Protein AF-A0A497IZG5-F1 (afdb_monomer)

Mean predicted aligned error: 3.4 Å

pLDDT: mean 91.93, std 8.13, range [56.88, 97.62]

Structure (mmCIF, N/CA/C/O backbone):
data_AF-A0A497IZG5-F1
#
_entry.id   AF-A0A497IZG5-F1
#
loop_
_atom_site.group_PDB
_atom_site.id
_atom_site.type_symbol
_atom_site.label_atom_id
_atom_site.label_alt_id
_atom_site.label_comp_id
_atom_site.label_asym_id
_atom_site.label_entity_id
_atom_site.label_seq_id
_atom_site.pdbx_PDB_ins_code
_atom_site.Cartn_x
_atom_site.Cartn_y
_atom_site.Cartn_z
_atom_site.occupancy
_atom_site.B_iso_or_equiv
_atom_site.auth_seq_id
_atom_site.auth_comp_id
_atom_site.auth_asym_id
_atom_site.auth_atom_id
_atom_site.pdbx_PDB_model_num
ATOM 1 N N . THR A 1 1 ? 4.746 -4.905 -4.172 1.00 77.25 1 THR A N 1
ATOM 2 C CA . THR A 1 1 ? 4.328 -3.615 -3.583 1.00 77.25 1 THR A CA 1
ATOM 3 C C . THR A 1 1 ? 4.147 -2.526 -4.629 1.00 77.25 1 THR A C 1
ATOM 5 O O . THR A 1 1 ? 3.137 -1.839 -4.615 1.00 77.25 1 THR A O 1
ATOM 8 N N . GLU A 1 2 ? 5.069 -2.383 -5.578 1.00 81.69 2 GLU A N 1
ATOM 9 C CA . GLU A 1 2 ? 5.149 -1.193 -6.441 1.00 81.69 2 GLU A CA 1
ATOM 10 C C . GLU A 1 2 ? 4.085 -1.029 -7.546 1.00 81.69 2 GLU A C 1
ATOM 12 O O . GLU A 1 2 ? 3.896 0.087 -8.024 1.00 81.69 2 GLU A O 1
ATOM 17 N N . TYR A 1 3 ? 3.365 -2.096 -7.915 1.00 84.00 3 TYR A N 1
ATOM 18 C CA . TYR A 1 3 ? 2.308 -2.056 -8.938 1.00 84.00 3 TYR A CA 1
ATOM 19 C C . TYR A 1 3 ? 0.909 -2.186 -8.317 1.00 84.00 3 TYR A C 1
ATOM 21 O O . TYR A 1 3 ? 0.316 -1.190 -7.919 1.00 84.00 3 TYR A O 1
ATOM 29 N N . CYS A 1 4 ? 0.384 -3.411 -8.175 1.00 87.75 4 CYS A N 1
ATOM 30 C CA . CYS A 1 4 ? -1.019 -3.637 -7.799 1.00 87.75 4 CYS A CA 1
ATOM 31 C C . CYS A 1 4 ? -1.400 -3.025 -6.443 1.00 87.75 4 CYS A C 1
ATOM 33 O O . CYS A 1 4 ? -2.477 -2.449 -6.310 1.00 87.75 4 CYS A O 1
ATOM 35 N N . VAL A 1 5 ? -0.517 -3.140 -5.442 1.00 94.38 5 VAL A N 1
ATOM 36 C CA . VAL A 1 5 ? -0.767 -2.589 -4.100 1.00 94.38 5 VAL A CA 1
ATOM 37 C C . VAL A 1 5 ? -0.796 -1.066 -4.167 1.00 94.38 5 VAL A C 1
ATOM 39 O O . VAL A 1 5 ? -1.773 -0.461 -3.737 1.00 94.38 5 VAL A O 1
ATOM 42 N N . LYS A 1 6 ? 0.229 -0.454 -4.772 1.00 93.81 6 LYS A N 1
ATOM 43 C CA . LYS A 1 6 ? 0.320 0.999 -4.914 1.00 93.81 6 LYS A CA 1
ATOM 44 C C . LYS A 1 6 ? -0.889 1.589 -5.635 1.00 93.81 6 LYS A C 1
ATOM 46 O O . LYS A 1 6 ? -1.513 2.500 -5.104 1.00 93.81 6 LYS A O 1
ATOM 51 N N . GLU A 1 7 ? -1.245 1.063 -6.805 1.00 95.19 7 GLU A N 1
ATOM 52 C CA . GLU A 1 7 ? -2.374 1.590 -7.584 1.00 95.19 7 GLU A CA 1
ATOM 53 C C . GLU A 1 7 ? -3.698 1.471 -6.817 1.00 95.19 7 GLU A C 1
ATOM 55 O O . GLU A 1 7 ? -4.462 2.433 -6.748 1.00 95.19 7 GLU A O 1
ATOM 60 N N . T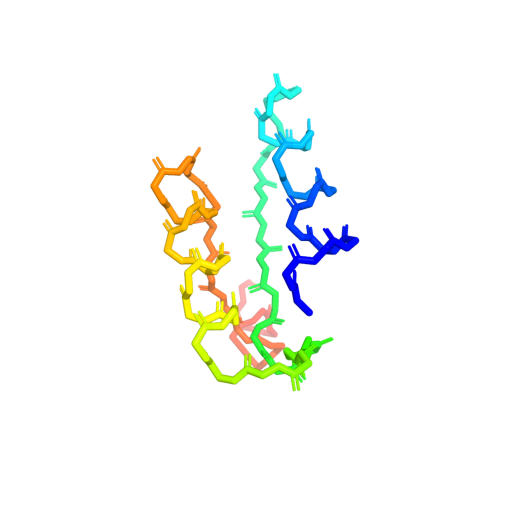HR A 1 8 ? -3.925 0.341 -6.139 1.00 96.25 8 THR A N 1
ATOM 61 C CA . THR A 1 8 ? -5.124 0.148 -5.308 1.00 96.25 8 THR A CA 1
ATOM 62 C C . THR A 1 8 ? -5.179 1.151 -4.152 1.00 96.25 8 THR A C 1
ATOM 64 O O . THR A 1 8 ? -6.230 1.734 -3.893 1.00 96.25 8 THR A O 1
ATOM 67 N N . VAL A 1 9 ? -4.049 1.394 -3.479 1.00 97.12 9 VAL A N 1
ATOM 68 C CA . VAL A 1 9 ? -3.946 2.376 -2.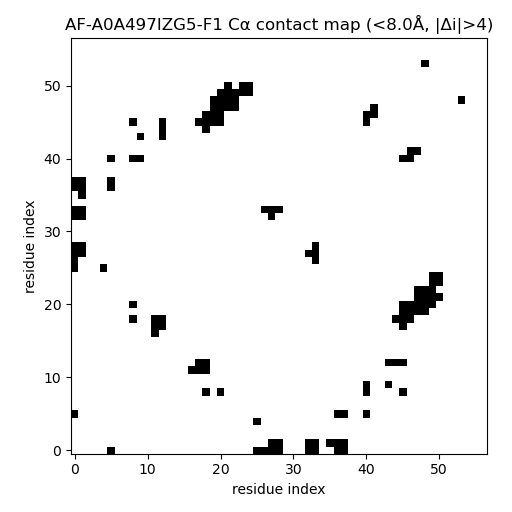387 1.00 97.12 9 VAL A CA 1
ATOM 69 C C . VAL A 1 9 ? -4.213 3.790 -2.894 1.00 97.12 9 VAL A C 1
ATOM 71 O O . VAL A 1 9 ? -4.994 4.524 -2.293 1.00 97.12 9 VAL A O 1
ATOM 74 N N . MET A 1 10 ? -3.618 4.169 -4.025 1.00 96.75 10 MET A N 1
ATOM 75 C CA . MET A 1 10 ? -3.845 5.479 -4.635 1.00 96.75 10 MET A CA 1
ATOM 76 C C . MET A 1 10 ? -5.317 5.696 -4.981 1.00 96.75 10 MET A C 1
ATOM 78 O O . MET A 1 10 ? -5.854 6.776 -4.738 1.00 96.75 10 MET A O 1
ATOM 82 N N . ASP A 1 11 ? -5.982 4.684 -5.530 1.00 97.44 11 ASP A N 1
ATOM 83 C CA . ASP A 1 11 ? -7.398 4.771 -5.871 1.00 97.44 11 ASP A CA 1
ATOM 84 C C . ASP A 1 11 ? -8.300 4.808 -4.635 1.00 97.44 11 ASP A C 1
ATOM 86 O O . ASP A 1 11 ? -9.277 5.563 -4.622 1.00 97.44 11 ASP A O 1
ATOM 90 N N . ALA A 1 12 ? -7.960 4.071 -3.576 1.00 97.62 12 ALA A N 1
ATOM 91 C CA . ALA A 1 12 ? -8.668 4.145 -2.303 1.00 97.62 12 ALA A CA 1
ATOM 92 C C . ALA A 1 12 ? -8.586 5.560 -1.697 1.00 97.62 12 ALA A C 1
ATOM 94 O O . ALA A 1 12 ? -9.614 6.155 -1.361 1.00 97.62 12 ALA A O 1
ATOM 95 N N . LEU A 1 13 ? -7.386 6.147 -1.668 1.00 97.56 13 LEU A N 1
ATOM 96 C CA . LEU A 1 13 ? -7.161 7.511 -1.184 1.00 97.56 13 LEU A CA 1
ATOM 97 C C . LEU A 1 13 ? -7.894 8.558 -2.033 1.00 97.56 13 LEU A C 1
ATOM 99 O O . LEU A 1 13 ? -8.553 9.439 -1.485 1.00 97.56 13 LEU A O 1
ATOM 103 N N . LYS A 1 14 ? -7.852 8.448 -3.371 1.00 97.19 14 LYS A N 1
ATOM 104 C CA . LYS A 1 14 ? -8.600 9.346 -4.278 1.00 97.19 14 LYS A CA 1
ATOM 105 C C . LYS A 1 14 ? -10.107 9.309 -4.024 1.00 97.19 14 LYS A C 1
ATOM 107 O O . LYS A 1 14 ? -10.782 10.314 -4.225 1.00 97.19 14 LYS A O 1
ATOM 112 N N . ARG A 1 15 ? -10.637 8.157 -3.607 1.00 97.50 15 ARG A N 1
ATOM 113 C CA . ARG A 1 15 ? -12.056 7.970 -3.266 1.00 97.50 15 ARG A CA 1
ATOM 114 C C . ARG A 1 15 ? -12.402 8.402 -1.836 1.00 97.50 15 ARG A C 1
ATOM 116 O O . ARG A 1 15 ? -13.563 8.307 -1.456 1.00 97.50 15 ARG A O 1
ATOM 123 N N . GLY A 1 16 ? -11.430 8.892 -1.065 1.00 97.00 16 GLY A N 1
ATOM 124 C CA . GLY A 1 16 ? -11.630 9.374 0.301 1.00 97.00 16 GLY A CA 1
ATOM 125 C C . GLY A 1 16 ? -11.667 8.271 1.359 1.00 97.00 16 GLY A C 1
ATOM 126 O O . GLY A 1 16 ? -12.101 8.529 2.479 1.00 97.00 16 GLY A O 1
ATOM 127 N N . PHE A 1 17 ? -11.226 7.051 1.036 1.00 97.56 17 PHE A N 1
ATOM 128 C CA . PHE A 1 17 ? -11.114 5.992 2.035 1.00 97.56 17 PHE A C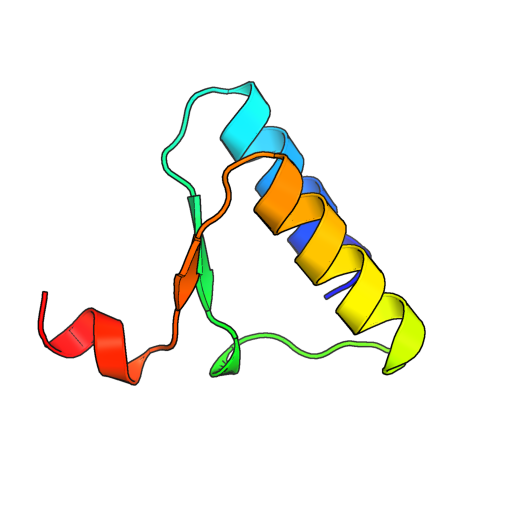A 1
ATOM 129 C C . PHE A 1 17 ? -9.882 6.198 2.913 1.00 97.56 17 PHE A C 1
ATOM 131 O O . PHE A 1 17 ? -8.776 6.450 2.424 1.00 97.56 17 PHE A O 1
ATOM 138 N N . GLN A 1 18 ? -10.056 5.991 4.217 1.00 95.94 18 GLN A N 1
ATOM 139 C CA . GLN A 1 18 ? -8.928 5.813 5.117 1.00 95.94 18 GLN A CA 1
ATOM 140 C C . GLN A 1 18 ? -8.214 4.508 4.752 1.00 95.94 18 GLN A C 1
ATOM 142 O O . GLN A 1 18 ? -8.819 3.437 4.768 1.00 95.94 18 GLN A O 1
ATOM 147 N N . THR A 1 19 ? -6.941 4.611 4.376 1.00 97.06 19 THR A N 1
ATOM 148 C CA . THR A 1 19 ? -6.205 3.496 3.775 1.00 97.06 19 THR A CA 1
A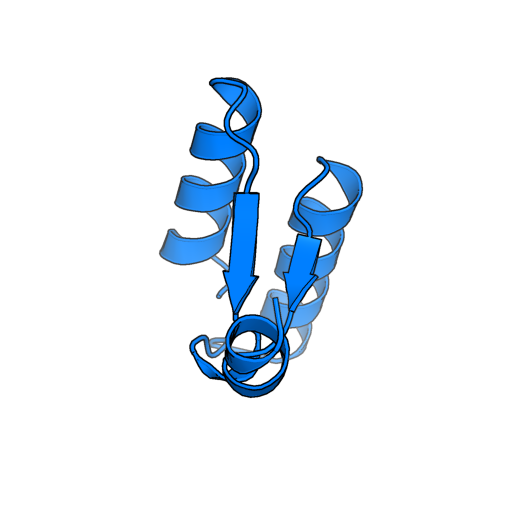TOM 149 C C . THR A 1 19 ? -5.014 3.114 4.645 1.00 97.06 19 THR A C 1
ATOM 151 O O . THR A 1 19 ? -4.091 3.908 4.825 1.00 97.06 19 THR A O 1
ATOM 154 N N . PHE A 1 20 ? -5.040 1.884 5.158 1.00 96.12 20 PHE A N 1
ATOM 155 C CA . PHE A 1 20 ? -3.947 1.268 5.905 1.00 96.12 20 PHE A CA 1
ATOM 156 C C . PHE A 1 20 ? -3.268 0.207 5.044 1.00 96.12 20 PHE A C 1
ATOM 158 O O . PHE A 1 20 ? -3.937 -0.586 4.381 1.00 96.12 20 PHE A O 1
ATOM 165 N N . VAL A 1 21 ? -1.941 0.189 5.062 1.00 95.62 21 VAL A N 1
ATOM 166 C CA . VAL A 1 21 ? -1.116 -0.739 4.291 1.00 95.62 21 VAL A CA 1
ATOM 167 C C . VAL A 1 21 ? -0.309 -1.587 5.262 1.00 95.62 21 VAL A C 1
ATOM 169 O O . VAL A 1 21 ? 0.480 -1.056 6.039 1.00 95.62 21 VAL A O 1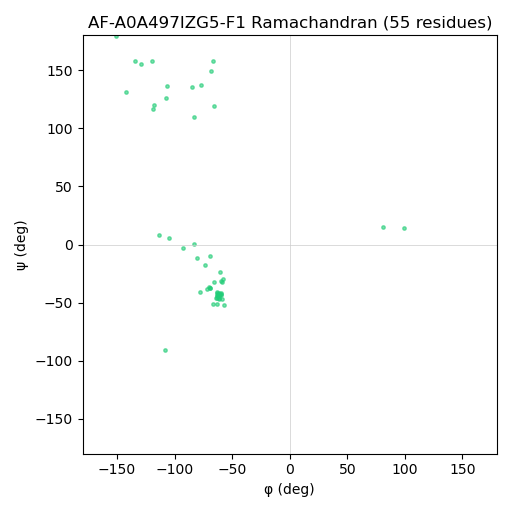
ATOM 172 N N . LEU A 1 22 ? -0.507 -2.903 5.196 1.00 95.31 22 LEU A N 1
ATOM 173 C CA . LEU A 1 22 ? 0.191 -3.865 6.044 1.00 95.31 22 LEU A CA 1
ATOM 174 C C . LEU A 1 22 ? 1.563 -4.199 5.463 1.00 95.31 22 LEU A C 1
ATOM 176 O O . LEU A 1 22 ? 1.660 -4.858 4.428 1.00 95.31 22 LEU A O 1
ATOM 180 N N . GLU A 1 23 ? 2.622 -3.738 6.122 1.00 92.94 23 GLU A N 1
ATOM 181 C CA . GLU A 1 23 ? 4.004 -3.900 5.661 1.00 92.94 23 GLU A CA 1
ATOM 182 C C . GLU A 1 23 ? 4.474 -5.349 5.649 1.00 92.94 23 GLU A C 1
ATOM 184 O O . GLU A 1 23 ? 5.259 -5.737 4.789 1.00 92.94 23 GLU A O 1
ATOM 189 N N . ASP A 1 24 ? 3.971 -6.151 6.576 1.00 93.38 24 ASP A N 1
ATOM 190 C CA . ASP A 1 24 ? 4.269 -7.572 6.713 1.00 93.38 24 ASP A CA 1
ATOM 191 C C . ASP A 1 24 ? 3.462 -8.457 5.750 1.00 93.38 24 ASP A C 1
ATOM 193 O O . ASP A 1 24 ? 3.788 -9.631 5.572 1.00 93.38 24 ASP A O 1
ATOM 197 N N . ALA A 1 25 ? 2.443 -7.898 5.091 1.00 92.50 25 ALA A N 1
ATOM 198 C CA . ALA A 1 25 ? 1.584 -8.608 4.143 1.00 92.50 25 ALA A CA 1
ATOM 199 C C . ALA A 1 25 ? 1.874 -8.268 2.669 1.00 92.50 25 ALA A C 1
ATOM 201 O O . ALA A 1 25 ? 1.154 -8.718 1.773 1.00 92.50 25 ALA A O 1
ATOM 202 N N . ILE A 1 26 ? 2.913 -7.476 2.390 1.00 92.56 26 ILE A N 1
ATOM 203 C CA . ILE A 1 26 ? 3.305 -7.077 1.034 1.00 92.56 26 ILE A CA 1
ATOM 204 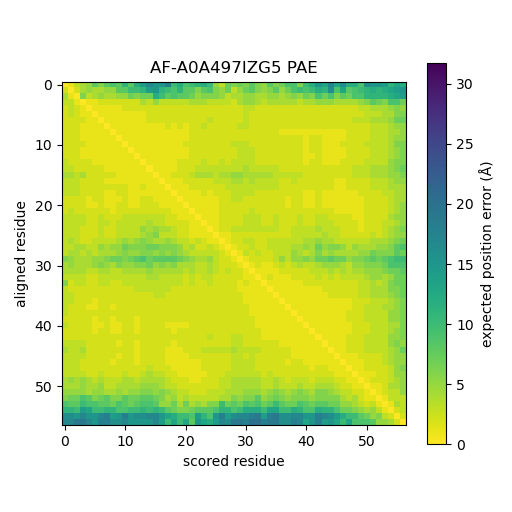C C . ILE A 1 26 ? 4.791 -7.343 0.800 1.00 92.56 26 ILE A C 1
ATOM 206 O O . ILE A 1 26 ? 5.589 -7.405 1.728 1.00 92.56 26 ILE A O 1
ATOM 210 N N . LYS A 1 27 ? 5.171 -7.512 -0.468 1.00 92.69 27 LYS A N 1
ATOM 211 C CA . LYS A 1 27 ? 6.572 -7.674 -0.867 1.00 92.69 27 LYS A CA 1
ATOM 212 C C . LYS A 1 27 ? 6.845 -6.962 -2.186 1.00 92.69 27 LYS A C 1
ATOM 214 O O . LYS A 1 27 ? 6.071 -7.103 -3.143 1.00 92.69 27 LYS A O 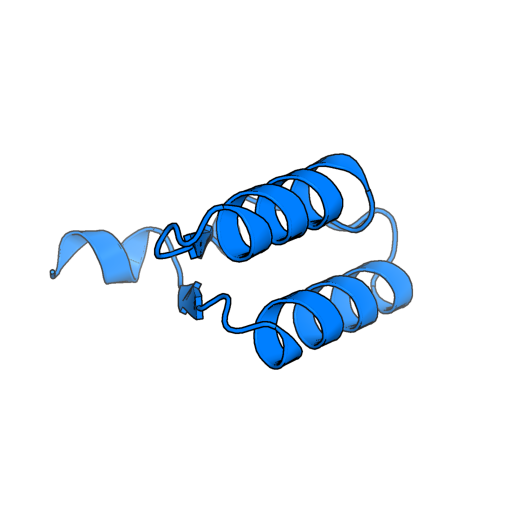1
ATOM 219 N N . GLY A 1 28 ? 7.905 -6.161 -2.238 1.00 89.56 28 GLY A N 1
ATOM 220 C CA . GLY A 1 28 ? 8.438 -5.554 -3.458 1.00 89.56 28 GLY A CA 1
ATOM 221 C C . GLY A 1 28 ? 9.027 -6.572 -4.429 1.00 89.56 28 GLY A C 1
ATOM 222 O O . GLY A 1 28 ? 9.402 -7.672 -4.023 1.00 89.56 28 GLY A O 1
ATOM 223 N N . ILE A 1 29 ? 9.118 -6.213 -5.713 1.00 89.06 29 ILE A N 1
ATOM 224 C CA . ILE A 1 29 ? 9.923 -6.986 -6.671 1.00 89.06 29 ILE A CA 1
ATOM 225 C C . ILE A 1 29 ? 11.401 -6.641 -6.460 1.00 89.06 29 ILE A C 1
ATOM 227 O O . ILE A 1 29 ? 12.244 -7.536 -6.427 1.00 89.06 29 ILE A O 1
ATOM 231 N N . ASP A 1 30 ? 11.700 -5.361 -6.231 1.00 92.31 30 ASP A N 1
ATOM 232 C CA . ASP A 1 30 ? 13.003 -4.886 -5.777 1.00 92.31 30 ASP A CA 1
ATOM 233 C C . ASP A 1 30 ? 12.878 -3.860 -4.639 1.00 92.31 30 ASP A C 1
ATOM 235 O O . ASP A 1 30 ? 11.850 -3.204 -4.475 1.00 92.31 30 ASP A O 1
ATOM 239 N N . VAL A 1 31 ? 13.951 -3.715 -3.857 1.00 89.12 31 VAL A N 1
ATOM 240 C CA . VAL A 1 31 ? 13.977 -2.857 -2.660 1.00 89.12 31 VAL A CA 1
ATOM 241 C C . VAL A 1 31 ? 13.772 -1.380 -3.011 1.00 89.12 31 VAL A C 1
ATOM 243 O O . VAL A 1 31 ? 13.023 -0.681 -2.340 1.00 89.12 31 VAL A O 1
ATOM 246 N N . ARG A 1 32 ? 14.381 -0.891 -4.101 1.00 90.44 32 ARG A N 1
ATOM 247 C CA . ARG A 1 32 ? 14.277 0.528 -4.481 1.00 90.44 32 ARG A CA 1
ATOM 248 C C . ARG A 1 32 ? 12.887 0.855 -5.019 1.00 90.44 32 ARG A C 1
ATOM 250 O O . ARG A 1 32 ? 12.391 1.952 -4.770 1.00 90.44 32 ARG A O 1
ATOM 257 N N . GLY A 1 33 ? 12.284 -0.059 -5.779 1.00 91.50 33 GLY A N 1
ATOM 258 C CA . GLY A 1 33 ? 10.900 0.048 -6.240 1.00 91.50 33 GLY A CA 1
ATOM 259 C C . GLY A 1 33 ? 9.908 0.034 -5.078 1.00 91.50 33 GLY A C 1
ATOM 260 O O . GLY A 1 33 ? 8.982 0.847 -5.034 1.00 91.50 33 GLY A O 1
ATOM 261 N N . GLU A 1 34 ? 10.142 -0.828 -4.089 1.00 93.25 34 GLU A N 1
ATOM 262 C CA . GLU A 1 34 ? 9.338 -0.907 -2.871 1.00 93.25 34 GLU A CA 1
ATOM 263 C C . GLU A 1 34 ? 9.387 0.367 -2.031 1.00 93.25 34 GLU A C 1
ATOM 265 O O . GLU A 1 34 ? 8.330 0.914 -1.712 1.00 93.25 34 GLU A O 1
ATOM 270 N N . ASP A 1 35 ? 10.584 0.869 -1.725 1.00 93.38 35 ASP A N 1
ATOM 271 C CA . ASP A 1 35 ? 10.758 2.070 -0.905 1.00 93.38 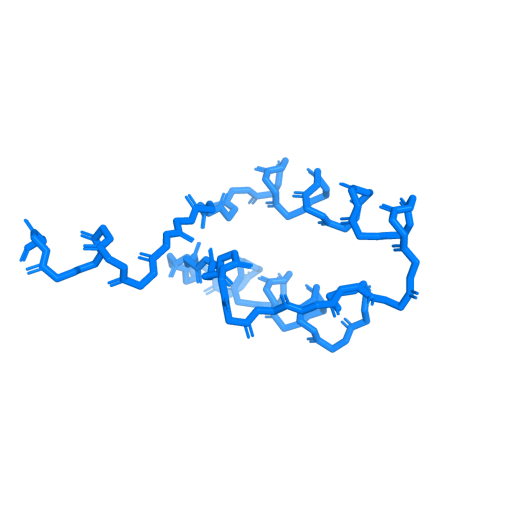35 ASP A CA 1
ATOM 272 C C . ASP A 1 35 ? 10.079 3.284 -1.549 1.00 93.38 35 ASP A C 1
ATOM 274 O O . ASP A 1 35 ? 9.337 4.015 -0.891 1.00 93.38 35 ASP A O 1
ATOM 278 N N . LYS A 1 36 ? 10.246 3.450 -2.868 1.00 94.88 36 LYS A N 1
ATOM 279 C CA . LYS A 1 36 ? 9.575 4.514 -3.630 1.00 94.88 36 LYS A CA 1
ATOM 280 C C . LYS A 1 36 ? 8.058 4.389 -3.577 1.00 94.88 36 LYS A C 1
ATOM 282 O O . LYS A 1 36 ? 7.366 5.384 -3.379 1.00 94.88 36 LYS A O 1
ATOM 287 N N . ALA A 1 37 ? 7.530 3.178 -3.744 1.00 95.00 37 ALA A N 1
ATOM 288 C CA . ALA A 1 37 ? 6.093 2.952 -3.682 1.00 95.00 37 ALA A CA 1
ATOM 289 C C . ALA A 1 37 ? 5.529 3.277 -2.292 1.00 95.00 37 ALA A C 1
ATOM 291 O O . ALA A 1 37 ? 4.496 3.939 -2.198 1.00 95.00 37 ALA A O 1
ATOM 292 N N . LYS A 1 38 ? 6.217 2.864 -1.218 1.00 95.00 38 LYS A N 1
ATOM 293 C CA . LYS A 1 38 ? 5.837 3.196 0.164 1.00 95.00 38 LYS A CA 1
ATOM 294 C C . LYS A 1 38 ? 5.860 4.704 0.408 1.00 95.00 38 LYS A C 1
ATOM 296 O O . LYS A 1 38 ? 4.893 5.248 0.938 1.00 95.00 38 LYS A O 1
ATOM 301 N N . GLU A 1 39 ? 6.909 5.391 -0.037 1.00 95.81 39 GLU A N 1
ATOM 302 C CA . GLU A 1 39 ? 7.033 6.845 0.098 1.00 95.81 39 GLU A CA 1
ATOM 303 C C . GLU A 1 39 ? 5.909 7.593 -0.642 1.00 95.81 39 GLU A C 1
ATOM 305 O O . GLU A 1 39 ? 5.320 8.532 -0.102 1.00 95.81 39 GLU A O 1
ATOM 310 N N . GLU A 1 40 ? 5.569 7.169 -1.863 1.00 95.75 40 GLU A N 1
ATOM 311 C CA . GLU A 1 40 ? 4.461 7.743 -2.634 1.00 95.75 40 GLU A CA 1
ATOM 312 C C . GLU A 1 40 ? 3.110 7.567 -1.924 1.00 95.75 40 GLU A C 1
ATOM 314 O O . GLU A 1 40 ? 2.326 8.518 -1.859 1.00 95.75 40 GLU A O 1
ATOM 319 N N . MET A 1 41 ? 2.846 6.378 -1.370 1.00 96.06 41 MET A N 1
ATOM 320 C CA . MET A 1 41 ? 1.616 6.086 -0.623 1.00 96.06 41 MET A CA 1
ATOM 321 C C . MET A 1 41 ? 1.515 6.937 0.652 1.00 96.06 41 MET A C 1
ATOM 323 O O . MET A 1 41 ? 0.484 7.572 0.885 1.00 96.06 41 MET A O 1
ATOM 327 N N . LEU A 1 42 ? 2.598 7.027 1.432 1.00 96.50 42 LEU A N 1
ATOM 328 C CA . LEU A 1 42 ? 2.680 7.858 2.641 1.00 96.50 42 LEU A CA 1
ATOM 329 C C . LEU A 1 42 ? 2.420 9.338 2.336 1.00 96.50 42 LEU A C 1
ATOM 331 O O . LEU A 1 42 ? 1.591 9.974 2.986 1.00 96.50 42 LEU A O 1
ATOM 335 N N . LYS A 1 43 ? 3.060 9.887 1.294 1.00 97.44 43 LYS A N 1
ATOM 336 C CA . LYS A 1 43 ? 2.861 11.286 0.868 1.00 97.44 43 LYS A CA 1
ATOM 337 C C . LYS A 1 43 ? 1.420 11.600 0.465 1.00 97.44 43 LYS A C 1
ATOM 339 O O . LYS A 1 43 ? 1.022 12.763 0.489 1.00 97.44 43 LYS A O 1
ATOM 344 N N . LYS A 1 44 ? 0.646 10.591 0.062 1.00 97.12 44 LYS A N 1
ATOM 345 C CA . LYS A 1 44 ? -0.767 10.726 -0.319 1.00 97.12 44 LYS A CA 1
ATOM 346 C C . LYS A 1 44 ? -1.738 10.479 0.837 1.00 97.12 44 LYS A C 1
ATOM 348 O O . LYS A 1 44 ? -2.934 10.678 0.643 1.00 97.12 44 LYS A O 1
ATOM 353 N N . GLY A 1 45 ? -1.237 10.118 2.018 1.00 96.50 45 GLY A N 1
ATOM 354 C CA . GLY A 1 45 ? -2.037 9.931 3.227 1.00 96.50 45 GLY A CA 1
ATOM 355 C C . GLY A 1 45 ? -2.383 8.478 3.548 1.00 96.50 45 GLY A C 1
ATOM 356 O O . GLY A 1 45 ? -3.255 8.250 4.383 1.00 96.50 45 GLY A O 1
ATOM 357 N N . ALA A 1 46 ? -1.728 7.496 2.917 1.00 97.31 46 ALA A N 1
ATOM 358 C CA . ALA A 1 46 ? -1.779 6.125 3.418 1.00 97.31 46 ALA A CA 1
ATOM 359 C C . ALA A 1 46 ? -1.038 6.024 4.755 1.00 97.31 46 ALA A C 1
ATOM 361 O O . ALA A 1 46 ? -0.047 6.722 4.979 1.00 97.31 46 ALA A O 1
ATOM 362 N N . VAL A 1 47 ? -1.481 5.109 5.610 1.00 96.69 47 VAL A N 1
ATOM 363 C CA . VAL A 1 47 ? -0.802 4.770 6.862 1.00 96.69 47 VAL A CA 1
ATOM 364 C C . VAL A 1 47 ? -0.167 3.395 6.708 1.00 96.69 47 VAL A C 1
ATOM 366 O O . VAL A 1 47 ? -0.849 2.440 6.343 1.00 96.69 47 VAL A O 1
ATOM 369 N N . MET A 1 48 ? 1.130 3.290 6.981 1.00 95.00 48 MET A N 1
ATOM 370 C CA . MET A 1 48 ? 1.813 1.997 7.056 1.00 95.00 48 MET A CA 1
ATOM 371 C C . MET A 1 48 ? 1.634 1.432 8.468 1.00 95.00 48 MET A C 1
ATOM 373 O O . MET A 1 48 ? 1.747 2.173 9.443 1.00 95.00 48 MET A O 1
ATOM 377 N N . THR A 1 49 ? 1.313 0.149 8.576 1.00 94.94 49 THR A N 1
ATOM 378 C CA . THR A 1 49 ? 1.177 -0.566 9.853 1.00 94.94 49 THR A CA 1
ATOM 379 C C . THR A 1 49 ? 1.519 -2.042 9.646 1.00 94.94 49 THR A C 1
ATOM 381 O O . THR A 1 49 ? 1.837 -2.463 8.532 1.00 94.94 49 THR A O 1
ATOM 384 N N . SER A 1 50 ? 1.466 -2.845 10.699 1.00 94.62 50 SER A N 1
ATOM 385 C CA . SER A 1 50 ? 1.678 -4.292 10.647 1.00 94.62 50 SER A CA 1
ATOM 386 C C . SER A 1 50 ? 0.436 -5.041 11.125 1.00 94.62 50 SER A C 1
ATOM 388 O O . SER A 1 50 ? -0.386 -4.502 11.872 1.00 94.62 50 SER A O 1
ATOM 390 N N . SER A 1 51 ? 0.286 -6.308 10.731 1.00 92.25 51 SER A N 1
ATOM 391 C CA . SER A 1 51 ? -0.831 -7.135 11.214 1.00 92.25 51 SER A CA 1
ATOM 392 C C . SER A 1 51 ? -0.859 -7.259 12.743 1.00 92.25 51 SER A C 1
ATOM 394 O O . SER A 1 51 ? -1.932 -7.357 13.336 1.00 92.25 51 SER A O 1
ATOM 396 N N . SER A 1 52 ? 0.312 -7.192 13.385 1.00 91.06 52 SER A N 1
ATOM 397 C CA . SER A 1 52 ? 0.444 -7.240 14.843 1.00 91.06 52 SER A CA 1
ATOM 398 C C . SER A 1 52 ? -0.101 -5.985 15.520 1.00 91.06 52 SER A C 1
ATOM 400 O O . SER A 1 52 ? -0.722 -6.097 16.568 1.00 91.06 52 SER A O 1
ATOM 402 N N . GLU A 1 53 ? 0.086 -4.805 14.929 1.00 87.88 53 GLU A N 1
ATOM 403 C CA . GLU A 1 53 ? -0.438 -3.543 15.465 1.00 87.88 53 GLU A CA 1
ATOM 404 C C . GLU A 1 53 ? -1.962 -3.465 15.364 1.00 87.88 53 GLU A C 1
ATOM 406 O O . GLU A 1 53 ? -2.603 -3.004 16.304 1.00 87.88 53 GLU A O 1
ATOM 411 N N . LEU A 1 54 ? -2.550 -3.986 14.278 1.00 80.50 54 LEU A N 1
ATOM 412 C CA . LEU A 1 54 ? -4.007 -4.039 14.106 1.00 80.50 54 LEU A CA 1
ATOM 413 C C . LEU A 1 54 ? -4.724 -4.839 15.201 1.00 80.50 54 LEU A C 1
ATOM 415 O O . LEU A 1 54 ? -5.856 -4.514 15.543 1.00 80.50 54 LEU A O 1
ATOM 419 N N . ALA A 1 55 ? -4.086 -5.869 15.761 1.00 73.56 55 ALA A N 1
ATOM 420 C CA . ALA A 1 55 ? -4.689 -6.716 16.790 1.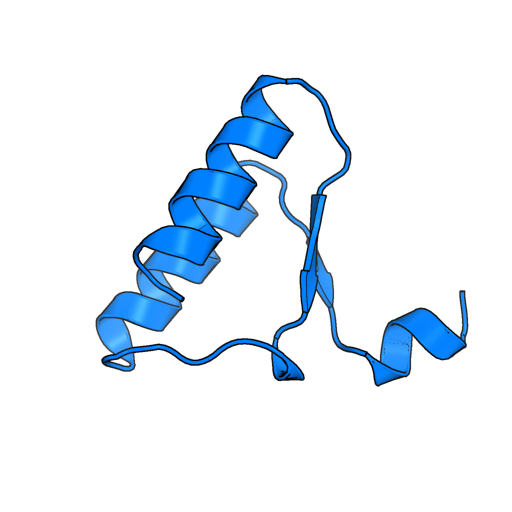00 73.56 55 ALA A CA 1
ATOM 421 C C . ALA A 1 55 ? -4.892 -6.008 18.146 1.00 73.56 55 ALA A C 1
ATOM 423 O O . ALA A 1 55 ? -5.545 -6.568 19.027 1.00 73.56 55 ALA A O 1
ATOM 424 N N . PHE A 1 56 ? -4.336 -4.805 18.318 1.00 60.59 56 PHE A N 1
ATOM 425 C CA . PHE A 1 56 ? -4.418 -4.012 19.549 1.00 60.59 56 PHE A CA 1
ATOM 426 C C . PHE A 1 56 ? -5.218 -2.706 19.394 1.00 60.59 56 PHE A C 1
ATOM 428 O O . PHE A 1 56 ? -5.211 -1.894 20.321 1.00 60.59 56 PHE A O 1
ATOM 435 N N . PHE A 1 57 ? -5.879 -2.501 18.248 1.00 56.88 57 PHE A N 1
ATOM 436 C CA . PHE A 1 57 ? -6.833 -1.404 18.036 1.00 56.88 57 PHE A CA 1
ATOM 437 C C . PHE A 1 57 ? -8.216 -1.697 18.627 1.00 56.88 57 PHE A C 1
ATOM 439 O O . PHE A 1 57 ? -8.610 -2.884 18.695 1.00 56.88 57 PHE A O 1
#

Radius of gyration: 11.05 Å; Cα contacts (8 Å, |Δi|>4): 67; chains: 1; bounding box: 26×20×28 Å

Sequence (57 aa):
TEYCVKETVMDALKRGFQTFVLEDAIKGIDVRGEDKAKEEMLKKGAVMTSSSELAFF

Foldseek 3Di:
DQPPVLVVLLVCLVVVHAAEDAPVPDDDPDPVSVVVSVVVSVVSRYHYDHPVVVVVD

Secondary structure (DSSP, 8-state):
-TTHHHHHHHHHHHTT---EEEGGG---SSHHHHHHHHHHHHHTT-EEE-HHHHTT-

Solvent-accessible surface area (backbone atoms only — not comparable to full-atom values): 3338 Å² total; per-residue (Å²): 55,54,54,75,55,37,55,53,50,54,52,39,44,76,72,68,44,92,44,77,43,46,61,80,79,54,61,46,93,45,71,71,51,25,53,51,33,52,51,55,41,45,77,69,64,40,41,81,46,40,71,75,59,62,75,75,110

Nearest PDB structures (foldseek):
  1im5-assembly1_A  TM=9.891E-01  e=3.162E-03  Pyrococcus horikoshii
  3r2j-assembly2_C  TM=9.430E-01  e=5.868E-03  Leishmania infantum
  4wgf-assembly1_B  TM=9.596E-01  e=5.662E-02  Pseudomonas aeruginosa PAO1
  3pl1-assembly1_A  TM=9.806E-01  e=7.982E-02  Mycobacterium tuberculosis H37Rv
  2o8r-assembly1_B  TM=6.187E-01  e=8.837E-01  Porphyromonas gingivalis